Protein AF-A0A6J8DLS7-F1 (afdb_monomer_lite)

Foldseek 3Di:
DVVVVVVVVLCCCQPDDPPVDDNPDDDDDDPDDDPVCLQAWDWDQDPVRDIDTGDPDLVVVVVVLVVCCVVDVVRHPVNVVVDPSDPDDVVQAPPVGHGDDPDVVVVVVVVVVVDDDPPDDPDDDPVPDDDDDDPVVVVVPDDPVVDDDD

Organism: Mytilus coruscus (NCBI:txid42192)

Radius of gyration: 29.39 Å; chains: 1; bounding box: 60×73×67 Å

Sequence (150 aa):
MKEKICAENLLRVRFLLDQSGSFYSPITKSKLKTFEHMNAKTTLKCKSGEIITGHINPEIVFRRALVLANSRDDVTIESILSLPLGPIPVSLFHEDGTMRKCCKSDLVKQFENEVSPVLSLPDFDPSLTTYIRDGMAIVQCMDAKKHKTF

Secondary structure (DSSP, 8-state):
-HHHHHHHHHHHHHHSS---S-TTSPPPPP----GGGGGPPEEEE-TTS-EEEE---HHHHHHHHHHHHHH-TT--HHHHHHS--SSS-TTTB-TTS-B----HHHHHHHHHHH----SSPPP--TTT------HHHHHHHS-GGG----

Structure (mmCIF, N/CA/C/O backbone):
data_AF-A0A6J8DLS7-F1
#
_entry.id   AF-A0A6J8DLS7-F1
#
loop_
_atom_site.group_PDB
_atom_site.id
_atom_site.type_symbol
_atom_site.label_atom_id
_atom_site.label_alt_id
_atom_site.label_comp_id
_atom_site.label_asym_id
_atom_site.label_entity_id
_atom_site.label_seq_id
_atom_site.pdbx_PDB_ins_code
_atom_site.Cartn_x
_atom_site.Cartn_y
_atom_site.Cartn_z
_atom_site.occupancy
_atom_site.B_iso_or_equiv
_atom_site.auth_seq_id
_atom_site.auth_comp_id
_atom_site.auth_asym_id
_atom_site.auth_atom_id
_atom_site.pdbx_PDB_model_num
ATOM 1 N N . MET A 1 1 ? 18.066 6.450 -0.470 1.00 47.53 1 MET A N 1
ATOM 2 C CA . MET A 1 1 ? 18.706 6.674 -1.795 1.00 47.53 1 MET A CA 1
ATOM 3 C C . MET A 1 1 ? 18.780 8.157 -2.196 1.00 47.53 1 MET A C 1
ATOM 5 O O . MET A 1 1 ? 19.829 8.578 -2.658 1.00 47.53 1 MET A O 1
ATOM 9 N N . LYS A 1 2 ? 17.731 8.975 -1.982 1.00 49.38 2 LYS A N 1
ATOM 10 C CA . LYS A 1 2 ? 17.712 10.411 -2.355 1.00 49.38 2 LYS A CA 1
ATOM 11 C C . LYS A 1 2 ? 18.735 11.297 -1.621 1.00 49.38 2 LYS A C 1
ATOM 13 O O . LYS A 1 2 ? 19.237 12.245 -2.210 1.00 49.38 2 LYS A O 1
ATOM 18 N N . GLU A 1 3 ? 19.070 10.983 -0.371 1.00 56.22 3 GLU A N 1
ATOM 19 C CA . GLU A 1 3 ? 20.020 11.782 0.423 1.00 56.22 3 GLU A CA 1
ATOM 20 C C . GLU A 1 3 ? 21.459 11.691 -0.095 1.00 56.22 3 GLU A C 1
ATOM 22 O O . GLU A 1 3 ? 22.114 12.721 -0.236 1.00 56.22 3 GLU A O 1
ATOM 27 N N . LYS A 1 4 ? 21.920 10.489 -0.477 1.00 60.09 4 LYS A N 1
ATOM 28 C CA . LYS A 1 4 ? 23.243 10.304 -1.101 1.00 60.09 4 LYS A CA 1
ATOM 29 C C . LYS A 1 4 ? 23.378 11.106 -2.396 1.00 60.09 4 LYS A C 1
ATOM 31 O O . LYS A 1 4 ? 24.368 11.799 -2.582 1.00 60.09 4 LYS A O 1
ATOM 36 N N . ILE A 1 5 ? 22.340 11.086 -3.234 1.00 65.81 5 ILE A N 1
ATOM 37 C CA . ILE A 1 5 ? 22.302 11.842 -4.495 1.00 65.81 5 ILE A CA 1
ATOM 38 C C . ILE A 1 5 ? 22.386 13.354 -4.228 1.00 65.81 5 ILE A C 1
ATOM 40 O O . ILE A 1 5 ? 23.057 14.081 -4.954 1.00 65.81 5 ILE A O 1
ATOM 44 N N . CYS A 1 6 ? 21.738 13.842 -3.167 1.00 60.75 6 CYS A N 1
ATOM 45 C CA . CYS A 1 6 ? 21.777 15.258 -2.807 1.00 60.75 6 CYS A CA 1
ATOM 46 C C . CYS A 1 6 ? 23.168 15.698 -2.318 1.00 60.75 6 CYS A C 1
ATOM 48 O O . CYS A 1 6 ? 23.633 16.771 -2.701 1.00 60.75 6 CYS A O 1
ATOM 50 N N . ALA A 1 7 ? 23.832 14.872 -1.503 1.00 67.81 7 ALA A N 1
ATOM 51 C CA . ALA A 1 7 ? 25.176 15.150 -0.999 1.00 67.81 7 ALA A CA 1
ATOM 52 C C . ALA A 1 7 ? 26.229 15.127 -2.120 1.00 67.81 7 ALA A C 1
ATOM 54 O O . ALA A 1 7 ? 27.049 16.039 -2.217 1.00 67.81 7 ALA A O 1
ATOM 55 N N . GLU A 1 8 ? 26.165 14.138 -3.016 1.00 71.69 8 GLU A N 1
ATOM 56 C CA . GLU A 1 8 ? 27.080 14.042 -4.160 1.00 71.69 8 GLU A CA 1
ATOM 57 C C . GLU A 1 8 ? 26.890 15.190 -5.160 1.00 71.69 8 GLU A C 1
ATOM 59 O O . GLU A 1 8 ? 27.873 15.739 -5.661 1.00 71.69 8 GLU A O 1
ATOM 64 N N . ASN A 1 9 ? 25.648 15.622 -5.401 1.00 70.44 9 ASN A N 1
ATOM 65 C CA . ASN A 1 9 ? 25.370 16.780 -6.254 1.00 70.44 9 ASN A CA 1
ATOM 66 C C . ASN A 1 9 ? 25.910 18.088 -5.658 1.00 70.44 9 ASN A C 1
ATOM 68 O O . ASN A 1 9 ? 26.419 18.926 -6.399 1.00 70.44 9 ASN A O 1
ATOM 72 N N . LEU A 1 10 ? 25.837 18.269 -4.335 1.00 68.19 10 LEU A N 1
ATOM 73 C CA . LEU A 1 10 ? 26.391 19.452 -3.670 1.00 68.19 10 LEU A CA 1
ATOM 74 C C . LEU A 1 10 ? 27.917 19.495 -3.805 1.00 68.19 10 LEU A C 1
ATOM 76 O O . LEU A 1 10 ? 28.469 20.538 -4.157 1.00 68.19 10 LEU A O 1
ATOM 80 N N . LEU A 1 11 ? 28.586 18.360 -3.579 1.00 73.06 11 LEU A N 1
ATOM 81 C CA . LEU A 1 11 ? 30.038 18.247 -3.730 1.00 73.06 11 LEU A CA 1
ATOM 82 C C . LEU A 1 11 ? 30.482 18.483 -5.179 1.00 73.06 11 LEU A C 1
ATOM 84 O O . LEU A 1 11 ? 31.446 19.210 -5.399 1.00 73.06 11 LEU A O 1
ATOM 88 N N . ARG A 1 12 ? 29.754 17.953 -6.171 1.00 71.00 12 ARG A N 1
ATOM 89 C CA . ARG A 1 12 ? 30.041 18.221 -7.590 1.00 71.00 12 ARG A CA 1
ATOM 90 C C . ARG A 1 12 ? 29.875 19.697 -7.949 1.00 71.00 12 ARG A C 1
ATOM 92 O O . ARG A 1 12 ? 30.808 20.299 -8.450 1.00 71.00 12 ARG A O 1
ATOM 99 N N . VAL A 1 13 ? 28.733 20.307 -7.633 1.00 67.31 13 VAL A N 1
ATOM 100 C CA . VAL A 1 13 ? 28.439 21.695 -8.042 1.00 67.31 13 VAL A CA 1
ATOM 101 C C . VAL A 1 13 ? 29.331 22.728 -7.338 1.00 67.31 13 VAL A C 1
ATOM 103 O O . VAL A 1 13 ? 29.569 23.799 -7.889 1.00 67.31 13 VAL A O 1
ATOM 106 N N . ARG A 1 14 ? 29.801 22.455 -6.111 1.00 68.44 14 ARG A N 1
ATOM 107 C CA . ARG A 1 14 ? 30.555 23.441 -5.309 1.00 68.44 14 ARG A CA 1
ATOM 108 C C . ARG A 1 14 ? 32.048 23.187 -5.207 1.00 68.44 14 ARG A C 1
ATOM 110 O O . ARG A 1 14 ? 32.785 24.154 -5.048 1.00 68.44 14 ARG A O 1
ATOM 117 N N . PHE A 1 15 ? 32.480 21.929 -5.241 1.00 66.94 15 PHE A N 1
ATOM 118 C CA . PHE A 1 15 ? 33.861 21.567 -4.928 1.00 66.94 15 PHE A CA 1
ATOM 119 C C . PHE A 1 15 ? 34.613 20.903 -6.084 1.00 66.94 15 PHE A C 1
ATOM 121 O O . PHE A 1 15 ? 35.841 20.901 -6.036 1.00 66.94 15 PHE A O 1
ATOM 128 N N . LEU A 1 16 ? 33.948 20.359 -7.117 1.00 63.50 16 LEU A N 1
ATOM 129 C CA . LEU A 1 16 ? 34.642 19.592 -8.159 1.00 63.50 16 LEU A CA 1
ATOM 130 C C . LEU A 1 16 ? 34.205 19.916 -9.602 1.00 63.50 16 LEU A C 1
ATOM 132 O O . LEU A 1 16 ? 33.106 19.593 -10.038 1.00 63.50 16 LEU A O 1
ATOM 136 N N . LEU A 1 17 ? 35.187 20.429 -10.352 1.00 57.31 17 LEU A N 1
ATOM 137 C CA . LEU A 1 17 ? 35.362 20.463 -11.815 1.00 57.31 17 LEU A CA 1
ATOM 138 C C . LEU A 1 17 ? 34.414 21.319 -12.671 1.00 57.31 17 LEU A C 1
ATOM 140 O O . LEU A 1 17 ? 34.913 21.965 -13.589 1.00 57.31 17 LEU A O 1
ATOM 144 N N . ASP A 1 18 ? 33.123 21.431 -12.368 1.00 57.34 18 ASP A N 1
ATOM 145 C CA . ASP A 1 18 ? 32.240 22.339 -13.115 1.00 57.34 18 ASP A CA 1
ATOM 146 C C . ASP A 1 18 ? 32.173 23.699 -12.407 1.00 57.34 18 ASP A C 1
ATOM 148 O O . ASP A 1 18 ? 31.326 23.924 -11.543 1.00 57.34 18 ASP A O 1
ATOM 152 N N . GLN A 1 19 ? 33.048 24.642 -12.780 1.00 58.81 19 GLN A N 1
ATOM 153 C CA . GLN A 1 19 ? 33.017 26.052 -12.335 1.00 58.81 19 GLN A CA 1
ATOM 154 C C . GLN A 1 19 ? 31.771 26.823 -12.843 1.00 58.81 19 GLN A C 1
ATOM 156 O O . GLN A 1 19 ? 31.849 27.996 -13.199 1.00 58.81 19 GLN A O 1
ATOM 161 N N . SER A 1 20 ? 30.597 26.191 -12.906 1.00 58.06 20 SER A N 1
ATOM 162 C CA . SER A 1 20 ? 29.372 26.811 -13.426 1.00 58.06 20 SER A CA 1
ATOM 163 C C . SER A 1 20 ? 28.670 27.738 -12.421 1.00 58.06 20 SER A C 1
ATOM 165 O O . SER A 1 20 ? 27.690 28.390 -12.775 1.00 58.06 20 SER A O 1
ATOM 167 N N . GLY A 1 21 ? 29.170 27.866 -11.182 1.00 63.28 21 GLY A N 1
ATOM 168 C CA . GLY A 1 21 ? 28.592 28.762 -10.178 1.00 63.28 21 GLY A CA 1
ATOM 169 C C . GLY A 1 21 ? 29.566 29.213 -9.087 1.00 63.28 21 GLY A C 1
ATOM 170 O O . GLY A 1 21 ? 30.502 28.508 -8.724 1.00 63.28 21 GLY A O 1
ATOM 171 N N . SER A 1 22 ? 29.327 30.407 -8.530 1.00 67.38 22 SER A N 1
ATOM 172 C CA . SER A 1 22 ? 30.085 30.928 -7.383 1.00 67.38 22 SER A CA 1
ATOM 173 C C . SER A 1 22 ? 29.870 30.057 -6.143 1.00 67.38 22 SER A C 1
ATOM 175 O O . SER A 1 22 ? 28.727 29.732 -5.802 1.00 67.38 22 SER A O 1
ATOM 177 N N . PHE A 1 23 ? 30.951 29.758 -5.416 1.00 70.06 23 PHE A N 1
ATOM 178 C CA . PHE A 1 23 ? 30.914 29.035 -4.140 1.00 70.06 23 PHE A CA 1
ATOM 179 C C . PHE A 1 23 ? 30.001 29.694 -3.095 1.00 70.06 23 PHE A C 1
ATOM 181 O O . PHE A 1 23 ? 29.471 29.007 -2.226 1.00 70.06 23 PHE A O 1
ATOM 188 N N . TYR A 1 24 ? 29.745 30.997 -3.211 1.00 75.06 24 TYR A N 1
ATOM 189 C CA . TYR A 1 24 ? 28.889 31.755 -2.295 1.00 75.06 24 TYR A CA 1
ATOM 190 C C . TYR A 1 24 ? 27.444 31.901 -2.775 1.00 75.06 24 TYR A C 1
ATOM 192 O O . TYR A 1 24 ? 26.636 32.551 -2.116 1.00 75.06 24 TYR A O 1
ATOM 200 N N . SER A 1 25 ? 27.084 31.312 -3.919 1.00 74.62 25 SER A N 1
ATOM 201 C CA . SER A 1 25 ? 25.705 31.387 -4.404 1.00 74.62 25 SER A CA 1
ATOM 202 C C . SER A 1 25 ? 24.735 30.704 -3.421 1.00 74.62 25 SER A C 1
ATOM 204 O O . SER A 1 25 ? 25.110 29.718 -2.778 1.00 74.62 25 SER A O 1
ATOM 206 N N . PRO A 1 26 ? 23.488 31.173 -3.274 1.00 71.19 26 PRO A N 1
ATOM 207 C CA . PRO A 1 26 ? 22.516 30.533 -2.392 1.00 71.19 26 PRO A CA 1
ATOM 208 C C . PRO A 1 26 ? 22.241 29.087 -2.827 1.00 71.19 26 PRO A C 1
ATOM 210 O O . PRO A 1 26 ? 22.072 28.811 -4.014 1.00 71.19 26 PRO A O 1
ATOM 213 N N . ILE A 1 27 ? 22.191 28.152 -1.878 1.00 74.25 27 ILE A N 1
ATOM 214 C CA . ILE A 1 27 ? 21.769 26.774 -2.156 1.00 74.25 27 ILE A CA 1
ATOM 215 C C . ILE A 1 27 ? 20.242 26.745 -2.144 1.00 74.25 27 ILE A C 1
ATOM 217 O O . ILE A 1 27 ? 19.612 27.149 -1.163 1.00 74.25 27 ILE A O 1
ATOM 221 N N . THR A 1 28 ? 19.635 26.260 -3.227 1.00 74.00 28 THR A N 1
ATOM 222 C CA . THR A 1 28 ? 18.185 26.069 -3.294 1.00 74.00 28 THR A CA 1
ATOM 223 C C . THR A 1 28 ? 17.757 25.120 -2.182 1.00 74.00 28 THR A C 1
ATOM 225 O O . THR A 1 28 ? 18.195 23.970 -2.140 1.00 74.00 28 THR A O 1
ATOM 228 N N . LYS A 1 29 ? 16.904 25.598 -1.268 1.00 71.06 29 LYS A N 1
ATOM 229 C CA . LYS A 1 29 ? 16.402 24.785 -0.155 1.00 71.06 29 LYS A CA 1
ATOM 230 C C . LYS A 1 29 ? 15.746 23.524 -0.713 1.00 71.06 29 LYS A C 1
ATOM 232 O O . LYS A 1 29 ? 14.831 23.610 -1.537 1.00 71.06 29 LYS A O 1
ATOM 237 N N . SER A 1 30 ? 16.194 22.355 -0.264 1.00 65.81 30 SER A N 1
ATOM 238 C CA . SER A 1 30 ? 15.473 21.126 -0.562 1.00 65.81 30 SER A CA 1
ATOM 239 C C . SER A 1 30 ? 14.117 21.199 0.144 1.00 65.81 30 SER A C 1
ATOM 241 O O . SER A 1 30 ? 14.016 21.618 1.297 1.00 65.81 30 SER A O 1
ATOM 243 N N . LYS A 1 31 ? 13.040 20.838 -0.560 1.00 70.06 31 LYS A N 1
ATOM 244 C CA . LYS A 1 31 ? 11.676 20.795 -0.003 1.00 70.06 31 LYS A CA 1
ATOM 245 C C . LYS A 1 31 ? 11.501 19.569 0.906 1.00 70.06 31 LYS A C 1
ATOM 247 O O . LYS A 1 31 ? 10.569 18.786 0.724 1.00 70.06 31 LYS A O 1
ATOM 252 N N . LEU A 1 32 ? 12.451 19.341 1.811 1.00 70.00 32 LEU A N 1
ATOM 253 C CA . LEU A 1 32 ? 12.394 18.248 2.770 1.00 70.00 32 LEU A CA 1
ATOM 254 C C . LEU A 1 32 ? 11.334 18.575 3.815 1.00 70.00 32 LEU A C 1
ATOM 256 O O . LEU A 1 32 ? 11.301 19.671 4.371 1.00 70.00 32 LEU A O 1
ATOM 260 N N . LYS A 1 33 ? 10.456 17.606 4.064 1.00 68.62 33 LYS A N 1
ATOM 261 C CA . LYS A 1 33 ? 9.472 17.703 5.135 1.00 68.62 33 LYS A CA 1
ATOM 262 C C . LYS A 1 33 ? 10.214 17.579 6.468 1.00 68.62 33 LYS A C 1
ATOM 264 O O . LYS A 1 33 ? 10.803 16.541 6.745 1.00 68.62 33 LYS A O 1
ATOM 269 N N . THR A 1 34 ? 10.217 18.645 7.256 1.00 77.94 34 THR A N 1
ATOM 270 C CA . THR A 1 34 ? 10.691 18.664 8.650 1.00 77.94 34 THR A CA 1
ATOM 271 C C . THR A 1 34 ? 9.634 18.092 9.607 1.00 77.94 34 THR A C 1
ATOM 273 O O . THR A 1 34 ? 8.491 17.856 9.211 1.00 77.94 34 THR A O 1
ATOM 276 N N . PHE A 1 35 ? 9.985 17.917 10.887 1.00 67.06 35 PHE A N 1
ATOM 277 C CA . PHE A 1 35 ? 9.040 17.517 11.944 1.00 67.06 35 PHE A CA 1
ATOM 278 C C . PHE A 1 35 ? 7.826 18.451 12.065 1.00 67.06 35 PHE A C 1
ATOM 280 O O . PHE A 1 35 ? 6.739 18.008 12.422 1.00 67.06 35 PHE A O 1
ATOM 287 N N . GLU A 1 36 ? 7.965 19.721 11.685 1.00 67.81 36 GLU A N 1
ATOM 288 C CA . GLU A 1 36 ? 6.853 20.674 11.618 1.00 67.81 36 GLU A CA 1
ATOM 289 C C . GLU A 1 36 ? 5.761 20.215 10.635 1.00 67.81 36 GLU A C 1
ATOM 291 O O . GLU A 1 36 ? 4.567 20.367 10.894 1.00 67.81 36 GLU A O 1
ATOM 296 N N . HIS A 1 37 ? 6.149 19.543 9.547 1.00 70.38 37 HIS A N 1
ATOM 297 C CA . HIS A 1 37 ? 5.212 19.001 8.566 1.00 70.38 37 HIS A CA 1
ATOM 298 C C . HIS A 1 37 ? 4.463 17.752 9.052 1.00 70.38 37 HIS A C 1
ATOM 300 O O . HIS A 1 37 ? 3.483 17.372 8.411 1.00 70.38 37 HIS A O 1
ATOM 306 N N . MET A 1 38 ? 4.861 17.120 10.165 1.00 64.88 38 MET A N 1
ATOM 307 C CA . MET A 1 38 ? 4.055 16.054 10.786 1.00 64.88 38 MET A CA 1
ATOM 308 C C . MET A 1 38 ? 2.765 16.607 11.402 1.00 64.88 38 MET A C 1
ATOM 310 O O . MET A 1 38 ? 1.757 15.911 11.466 1.00 64.88 38 MET A O 1
ATOM 314 N N . ASN A 1 39 ? 2.775 17.886 11.777 1.00 67.81 39 ASN A N 1
ATOM 315 C CA . ASN A 1 39 ? 1.613 18.616 12.269 1.00 67.81 39 ASN A CA 1
ATOM 316 C C . ASN A 1 39 ? 0.880 19.359 11.138 1.00 67.81 39 ASN A C 1
ATOM 318 O O . ASN A 1 39 ? 0.083 20.260 11.395 1.00 67.81 39 ASN A O 1
ATOM 322 N N . ALA A 1 40 ? 1.125 19.014 9.872 1.00 71.50 40 ALA A N 1
ATOM 323 C CA . ALA A 1 40 ? 0.415 19.644 8.770 1.00 71.50 40 ALA A CA 1
ATOM 324 C C . ALA A 1 40 ? -1.079 19.288 8.827 1.00 71.50 40 ALA A C 1
ATOM 326 O O . ALA A 1 40 ? -1.473 18.119 8.844 1.00 71.50 40 ALA A O 1
ATOM 327 N N . LYS A 1 41 ? -1.928 20.317 8.842 1.00 77.25 41 LYS A N 1
ATOM 328 C CA . LYS A 1 41 ? -3.378 20.137 8.765 1.00 77.25 41 LYS A CA 1
ATOM 329 C C . LYS A 1 41 ? -3.745 19.658 7.364 1.00 77.25 41 LYS A C 1
ATOM 331 O O . LYS A 1 41 ? -3.272 20.203 6.370 1.00 77.25 41 LYS A O 1
ATOM 336 N N . THR A 1 42 ? -4.596 18.643 7.293 1.00 77.56 42 THR A N 1
ATOM 337 C CA . THR A 1 42 ? -5.145 18.156 6.030 1.00 77.56 42 THR A CA 1
ATOM 338 C C . THR A 1 42 ? -6.412 18.933 5.707 1.00 77.56 42 THR A C 1
ATOM 340 O O . THR A 1 42 ? -7.306 19.071 6.546 1.00 77.56 42 THR A O 1
ATOM 343 N N . THR A 1 43 ? -6.471 19.445 4.485 1.00 78.62 43 THR A N 1
ATOM 344 C CA . THR A 1 43 ? -7.621 20.165 3.946 1.00 78.62 43 THR A CA 1
ATOM 345 C C . THR A 1 43 ? -8.504 19.179 3.186 1.00 78.62 43 THR A C 1
ATOM 347 O O . THR A 1 43 ? -8.079 18.614 2.180 1.00 78.62 43 THR A O 1
ATOM 350 N N . LEU A 1 44 ? -9.728 18.963 3.660 1.00 74.94 44 LEU A N 1
ATOM 351 C CA . LEU A 1 44 ? -10.721 18.100 3.028 1.00 74.94 44 LEU A CA 1
ATOM 352 C C . LEU A 1 44 ? -11.827 18.958 2.416 1.00 74.94 44 LEU A C 1
ATOM 354 O O . LEU A 1 44 ? -12.389 19.822 3.086 1.00 74.94 44 LEU A O 1
ATOM 358 N N . LYS A 1 45 ? -12.154 18.705 1.147 1.00 80.94 45 LYS A N 1
ATOM 359 C CA . LYS A 1 45 ? -13.344 19.277 0.510 1.00 80.94 45 LYS A CA 1
ATOM 360 C C . LYS A 1 45 ? -14.523 18.340 0.731 1.00 80.94 45 LYS A C 1
ATOM 362 O O . LYS A 1 45 ? -14.499 17.195 0.279 1.00 80.94 45 LYS A O 1
ATOM 367 N N . CYS A 1 46 ? -15.545 18.823 1.421 1.00 74.38 46 CYS A N 1
ATOM 368 C CA . CYS A 1 46 ? -16.801 18.111 1.588 1.00 74.38 46 CYS A CA 1
ATOM 369 C C . CYS A 1 46 ? -17.651 18.210 0.317 1.00 74.38 46 CYS A C 1
ATOM 371 O O . CYS A 1 46 ? -17.508 19.135 -0.483 1.00 74.38 46 CYS A O 1
ATOM 373 N N . LYS A 1 47 ? -18.585 17.267 0.146 1.00 74.62 47 LYS A N 1
ATOM 374 C CA . LYS A 1 47 ? -19.550 17.287 -0.968 1.00 74.62 47 LYS A CA 1
ATOM 375 C C . LYS A 1 47 ? -20.447 18.537 -0.950 1.00 74.62 47 LYS A C 1
ATOM 377 O O . LYS A 1 47 ? -20.926 18.935 -2.001 1.00 74.62 47 LYS A O 1
ATOM 382 N N . SER A 1 48 ? -20.622 19.164 0.218 1.00 79.88 48 SER A N 1
ATOM 383 C CA . SER A 1 48 ? -21.319 20.445 0.409 1.00 79.88 48 SER A CA 1
ATOM 384 C C . SER A 1 48 ? -20.536 21.666 -0.099 1.00 79.88 48 SER A C 1
ATOM 386 O O . SER A 1 48 ? -21.058 22.774 -0.066 1.00 79.88 48 SER A O 1
ATOM 388 N N . GLY A 1 49 ? -19.287 21.495 -0.549 1.00 80.81 49 GLY A N 1
ATOM 389 C CA . GLY A 1 49 ? -18.399 22.595 -0.938 1.00 80.81 49 GLY A CA 1
ATOM 390 C C . GLY A 1 49 ? -17.633 23.222 0.231 1.00 80.81 49 GLY A C 1
ATOM 391 O O . GLY A 1 49 ? -16.686 23.974 0.002 1.00 80.81 49 GLY A O 1
ATOM 392 N N . GLU A 1 50 ? -17.976 22.873 1.473 1.00 84.56 50 GLU A N 1
ATOM 393 C CA . GLU A 1 50 ? -17.242 23.315 2.657 1.00 84.56 50 GLU A CA 1
ATOM 394 C C . GLU A 1 50 ? -15.847 22.690 2.718 1.00 84.56 50 GLU A C 1
ATOM 396 O O . GLU A 1 50 ? -15.636 21.513 2.405 1.00 84.56 50 GLU A O 1
ATOM 401 N N . ILE A 1 51 ? -14.878 23.503 3.134 1.00 81.06 51 ILE A N 1
ATOM 402 C CA . ILE A 1 51 ? -13.486 23.096 3.275 1.00 81.06 51 ILE A CA 1
ATOM 403 C C . ILE A 1 51 ? -13.188 22.914 4.760 1.00 81.06 51 ILE A C 1
ATOM 405 O O . ILE A 1 51 ? -13.046 23.886 5.500 1.00 81.06 51 ILE A O 1
ATOM 409 N N . ILE A 1 52 ? -13.051 21.662 5.194 1.00 79.44 52 ILE A N 1
ATOM 410 C CA . ILE A 1 52 ? -12.695 21.331 6.573 1.00 79.44 52 ILE A CA 1
ATOM 411 C C . ILE A 1 52 ? -11.182 21.168 6.653 1.00 79.44 52 ILE A C 1
ATOM 413 O O . ILE A 1 52 ? -10.591 20.349 5.951 1.00 79.44 52 ILE A O 1
ATOM 417 N N . THR A 1 53 ? -10.548 21.940 7.531 1.00 78.06 53 THR A N 1
ATOM 418 C CA . THR A 1 53 ? -9.104 21.855 7.768 1.00 78.06 53 THR A CA 1
ATOM 419 C C . THR A 1 53 ? -8.860 21.304 9.165 1.00 78.06 53 THR A C 1
ATOM 421 O O . THR A 1 53 ? -9.261 21.916 10.153 1.00 78.06 53 THR A O 1
ATOM 424 N N . GLY A 1 54 ? -8.206 20.147 9.266 1.00 74.62 54 GLY A N 1
ATOM 425 C CA . GLY A 1 54 ? -8.003 19.473 10.549 1.00 74.62 54 GLY A CA 1
ATOM 426 C C . GLY A 1 54 ? -6.752 18.607 10.585 1.00 74.62 54 GLY A C 1
ATOM 427 O O . GLY A 1 54 ? -6.193 18.243 9.553 1.00 74.62 54 GLY A O 1
ATOM 428 N N . HIS A 1 55 ? -6.303 18.272 11.791 1.00 70.25 55 HIS A N 1
ATOM 429 C CA . HIS A 1 55 ? -5.254 17.273 11.966 1.00 70.25 55 HIS A CA 1
ATOM 430 C C . HIS A 1 55 ? -5.847 15.883 11.754 1.00 70.25 55 HIS A C 1
ATOM 432 O O . HIS A 1 55 ? -6.695 15.438 12.526 1.00 70.25 55 HIS A O 1
ATOM 438 N N . ILE A 1 56 ? -5.387 15.197 10.711 1.00 71.69 56 ILE A N 1
ATOM 439 C CA . ILE A 1 56 ? -5.663 13.776 10.505 1.00 71.69 56 ILE A CA 1
ATOM 440 C C . ILE A 1 56 ? -4.428 13.028 11.001 1.00 71.69 56 ILE A C 1
ATOM 442 O O . ILE A 1 56 ? -3.508 12.741 10.245 1.00 71.69 56 ILE A O 1
ATOM 44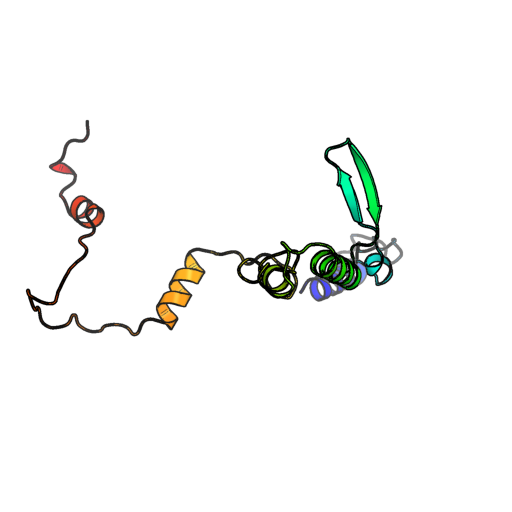6 N N . ASN A 1 57 ? -4.384 12.798 12.312 1.00 72.00 57 ASN A N 1
ATOM 447 C CA . ASN A 1 57 ? -3.413 11.906 12.942 1.00 72.00 57 ASN A CA 1
ATOM 448 C C . ASN A 1 57 ? -4.083 10.525 13.115 1.00 72.00 57 ASN A C 1
ATOM 450 O O . ASN A 1 57 ? -5.256 10.500 13.508 1.00 72.00 57 ASN A O 1
ATOM 454 N N . PRO A 1 58 ? -3.381 9.402 12.857 1.00 70.81 58 PRO A N 1
ATOM 455 C CA . PRO A 1 58 ? -3.846 8.048 13.172 1.00 70.81 58 PRO A CA 1
ATOM 456 C C . PRO A 1 58 ? -4.552 7.912 14.527 1.00 70.81 58 PRO A C 1
ATOM 458 O O . PRO A 1 58 ? -5.603 7.284 14.610 1.00 70.81 58 PRO A O 1
ATOM 461 N N . GLU A 1 59 ? -4.046 8.569 15.572 1.00 75.50 59 GLU A N 1
ATOM 462 C CA . GLU A 1 59 ? -4.645 8.536 16.908 1.00 75.50 59 GLU A CA 1
ATOM 463 C C . GLU A 1 59 ? -6.051 9.162 16.942 1.00 75.50 59 GLU A C 1
ATOM 465 O O . GLU A 1 59 ? -6.974 8.623 17.551 1.00 75.50 59 GLU A O 1
ATOM 470 N N . ILE A 1 60 ? -6.245 10.289 16.249 1.00 79.25 60 ILE A N 1
ATOM 471 C CA . ILE A 1 60 ? -7.543 10.976 16.163 1.00 79.25 60 ILE A CA 1
ATOM 472 C C . ILE A 1 60 ? -8.535 10.128 15.363 1.00 79.25 60 ILE A C 1
ATOM 474 O O . ILE A 1 60 ? -9.709 10.045 15.727 1.00 79.25 60 ILE A O 1
ATOM 478 N N . VAL A 1 61 ? -8.073 9.491 14.285 1.00 79.31 61 VAL A N 1
ATOM 479 C CA . VAL A 1 61 ? -8.894 8.584 13.469 1.00 79.31 61 VAL A CA 1
ATOM 480 C C . VAL A 1 61 ? -9.320 7.374 14.297 1.00 79.31 61 VAL A C 1
ATOM 482 O O . VAL A 1 61 ? -10.507 7.056 14.333 1.00 79.31 61 VAL A O 1
ATOM 485 N N . PHE A 1 62 ? -8.388 6.770 15.034 1.00 81.19 62 PHE A N 1
ATOM 486 C CA . PHE A 1 62 ? -8.669 5.639 15.911 1.00 81.19 62 PHE A CA 1
ATOM 487 C C . PHE A 1 62 ? -9.665 6.005 17.017 1.00 81.19 62 PHE A C 1
ATOM 489 O O . PHE A 1 62 ? -10.669 5.318 17.183 1.00 81.19 62 PHE A O 1
ATOM 496 N N . ARG A 1 63 ? -9.479 7.141 17.709 1.00 83.88 63 ARG A N 1
ATOM 497 C CA . ARG A 1 63 ? -10.448 7.619 18.714 1.00 83.88 63 ARG A CA 1
ATOM 498 C C . ARG A 1 63 ? -11.846 7.815 18.129 1.00 83.88 63 ARG A C 1
ATOM 500 O O . ARG A 1 63 ? -12.825 7.437 18.763 1.00 83.88 63 ARG A O 1
ATOM 507 N N . ARG A 1 64 ? -11.964 8.386 16.926 1.00 83.81 64 ARG A N 1
ATOM 508 C CA . ARG A 1 64 ? -13.265 8.543 16.249 1.00 83.81 64 ARG A CA 1
ATOM 509 C C . ARG A 1 64 ? -13.896 7.198 15.906 1.00 83.81 64 ARG A C 1
ATOM 511 O O . ARG A 1 64 ? -15.106 7.055 16.044 1.00 83.81 64 ARG A O 1
ATOM 518 N N . ALA A 1 65 ? -13.087 6.226 15.500 1.00 82.94 65 ALA A N 1
ATOM 519 C CA . ALA A 1 65 ? -13.544 4.872 15.229 1.00 82.94 65 ALA A CA 1
ATOM 520 C C . ALA A 1 65 ? -14.077 4.186 16.504 1.00 82.94 65 ALA A C 1
ATOM 522 O O . ALA A 1 65 ? -15.156 3.601 16.469 1.00 82.94 65 ALA A O 1
ATOM 523 N N . LEU A 1 66 ? -13.400 4.357 17.649 1.00 87.50 66 LEU A N 1
ATOM 524 C CA . LEU A 1 66 ? -13.889 3.886 18.954 1.00 87.50 66 LEU A CA 1
ATOM 525 C C . LEU A 1 66 ? -15.222 4.537 19.345 1.00 87.50 66 LEU A C 1
ATOM 527 O O . LEU A 1 66 ? -16.138 3.857 19.797 1.00 87.50 66 LEU A O 1
ATOM 531 N N . VAL A 1 67 ? -15.344 5.857 19.163 1.00 88.88 67 VAL A N 1
ATOM 532 C CA . VAL A 1 67 ? -16.593 6.579 19.452 1.00 88.88 67 VAL A CA 1
ATOM 533 C C . VAL A 1 67 ? -17.732 6.056 18.580 1.00 88.88 67 VAL A C 1
ATOM 535 O O . VAL A 1 67 ? -18.825 5.840 19.094 1.00 88.88 67 VAL A O 1
ATOM 538 N N . LEU A 1 68 ? -17.485 5.813 17.290 1.00 84.69 68 LEU A N 1
ATOM 539 C CA . LEU A 1 68 ? -18.483 5.239 16.388 1.00 84.69 68 LEU A CA 1
ATOM 540 C C . LEU A 1 68 ? -18.923 3.848 16.844 1.00 84.69 68 LEU A C 1
ATOM 542 O O . LEU A 1 68 ? -20.123 3.630 16.944 1.00 84.69 68 LEU A O 1
ATOM 546 N N . ALA A 1 69 ? -17.986 2.962 17.189 1.00 86.38 69 ALA A N 1
ATOM 547 C CA . ALA A 1 69 ? -18.317 1.619 17.663 1.00 86.38 69 ALA A CA 1
ATOM 548 C C . ALA A 1 69 ? -19.121 1.610 18.975 1.00 86.38 69 ALA A C 1
ATOM 550 O O . ALA A 1 69 ? -19.926 0.718 19.200 1.00 86.38 69 ALA A O 1
ATOM 551 N N . ASN A 1 70 ? -18.921 2.611 19.838 1.00 87.62 70 ASN A N 1
ATOM 552 C CA . ASN A 1 70 ? -19.682 2.749 21.084 1.00 87.62 70 ASN A CA 1
ATOM 553 C C . ASN A 1 70 ? -21.040 3.444 20.905 1.00 87.62 70 ASN A C 1
ATOM 555 O O . ASN A 1 70 ? -21.903 3.311 21.765 1.00 87.62 70 ASN A O 1
ATOM 559 N N . SER A 1 71 ? -21.210 4.245 19.850 1.00 90.12 71 SER A N 1
ATOM 560 C CA . SER A 1 71 ? -22.420 5.060 19.648 1.00 90.12 71 SER A CA 1
ATOM 561 C C . SER A 1 71 ? -23.401 4.439 18.655 1.00 90.12 71 SER A C 1
ATOM 563 O O . SER A 1 71 ? -24.529 4.911 18.538 1.00 90.12 71 SER A O 1
ATOM 565 N N . ARG A 1 72 ? -22.953 3.452 17.877 1.00 87.88 72 ARG A N 1
ATOM 566 C CA . ARG A 1 72 ? -23.713 2.822 16.803 1.00 87.88 72 ARG A CA 1
ATOM 567 C C . ARG A 1 72 ? -23.692 1.313 16.969 1.00 87.88 72 ARG A C 1
ATOM 569 O O . ARG A 1 72 ? -22.646 0.694 16.813 1.00 87.88 72 ARG A O 1
ATOM 576 N N . ASP A 1 73 ? -24.867 0.734 17.178 1.00 86.69 73 ASP A N 1
ATOM 577 C CA . ASP A 1 73 ? -25.027 -0.714 17.344 1.00 86.69 73 ASP A CA 1
ATOM 578 C C . ASP A 1 73 ? -24.701 -1.499 16.058 1.00 86.69 73 ASP A C 1
ATOM 580 O O . ASP A 1 73 ? -24.403 -2.690 16.110 1.00 86.69 73 ASP A O 1
ATOM 584 N N . ASP A 1 74 ? -24.727 -0.836 14.895 1.00 88.31 74 ASP A N 1
ATOM 585 C CA . ASP A 1 74 ? -24.420 -1.430 13.590 1.00 88.31 74 ASP A CA 1
ATOM 586 C C . ASP A 1 74 ? -22.921 -1.429 13.234 1.00 88.31 74 ASP A C 1
ATOM 588 O O . ASP A 1 74 ? -22.542 -1.913 12.167 1.00 88.31 74 ASP A O 1
ATOM 592 N N . VAL A 1 75 ? -22.056 -0.899 14.106 1.00 82.50 75 VAL A N 1
ATOM 593 C CA . VAL A 1 75 ? -20.612 -0.787 13.863 1.00 82.50 75 VAL A CA 1
ATOM 594 C C . VAL A 1 75 ? -19.837 -1.459 14.994 1.00 82.50 75 VAL A C 1
ATOM 596 O O . VAL A 1 75 ? -19.748 -0.935 16.097 1.00 82.50 75 VAL A O 1
ATOM 599 N N . THR A 1 76 ? -19.198 -2.598 14.723 1.00 85.06 76 THR A N 1
ATOM 600 C CA . THR A 1 76 ? -18.350 -3.284 15.715 1.00 85.06 76 THR A CA 1
ATOM 601 C C . THR A 1 76 ? -16.879 -2.894 15.567 1.00 85.06 76 THR A C 1
ATOM 603 O O . THR A 1 76 ? -16.404 -2.625 14.462 1.00 85.06 76 THR A O 1
ATOM 606 N N . ILE A 1 77 ? -16.113 -2.915 16.665 1.00 81.69 77 ILE A N 1
ATOM 607 C CA . ILE A 1 77 ? -14.648 -2.733 16.627 1.00 81.69 77 ILE A CA 1
ATOM 608 C C . ILE A 1 77 ? -13.995 -3.720 15.656 1.00 81.69 77 ILE A C 1
ATOM 610 O O . ILE A 1 77 ? -13.127 -3.335 14.880 1.00 81.69 77 ILE A O 1
ATOM 614 N N . GLU A 1 78 ? -14.440 -4.975 15.666 1.00 84.06 78 GLU A N 1
ATOM 615 C CA . GLU A 1 78 ? -13.943 -6.012 14.763 1.00 84.06 78 GLU A CA 1
ATOM 616 C C . GLU A 1 78 ? -14.138 -5.622 13.292 1.00 84.06 78 GLU A C 1
ATOM 618 O O . GLU A 1 78 ? -13.194 -5.691 12.506 1.00 84.06 78 GLU A O 1
ATOM 623 N N . SER A 1 79 ? -15.316 -5.096 12.934 1.00 82.56 79 SER A N 1
ATOM 624 C CA . SER A 1 79 ? -15.584 -4.610 11.576 1.00 82.56 79 SER A CA 1
ATOM 625 C C . SER A 1 79 ? -14.666 -3.447 11.180 1.00 82.56 79 SER A C 1
ATOM 627 O O . SER A 1 79 ? -14.117 -3.443 10.080 1.00 82.56 79 SER A O 1
ATOM 629 N N . ILE A 1 80 ? -14.411 -2.504 12.089 1.00 76.56 80 ILE A N 1
ATOM 630 C CA . ILE A 1 80 ? -13.508 -1.367 11.858 1.00 76.56 80 ILE A CA 1
ATOM 631 C C . ILE A 1 80 ? -12.067 -1.841 11.644 1.00 76.56 80 ILE A C 1
ATOM 633 O O . ILE A 1 80 ? -11.397 -1.357 10.735 1.00 76.56 80 ILE A O 1
ATOM 637 N N . LEU A 1 81 ? -11.586 -2.766 12.479 1.00 77.69 81 LEU A N 1
ATOM 638 C CA . LEU A 1 81 ? -10.217 -3.285 12.417 1.00 77.69 81 LEU A CA 1
ATOM 639 C C . LEU A 1 81 ? -9.998 -4.247 11.239 1.00 77.69 81 LEU A C 1
ATOM 641 O O . LEU A 1 81 ? -8.859 -4.436 10.819 1.00 77.69 81 LEU A O 1
ATOM 645 N N . SER A 1 82 ? -11.070 -4.832 10.693 1.00 76.94 82 SER A N 1
ATOM 646 C CA . SER A 1 82 ? -11.017 -5.647 9.471 1.00 76.94 82 SER A CA 1
ATOM 647 C C . SER A 1 82 ? -10.793 -4.816 8.201 1.00 76.94 82 SER A C 1
ATOM 649 O O . SER A 1 82 ? -10.331 -5.337 7.184 1.00 76.94 82 SER A O 1
ATOM 651 N N . LEU A 1 83 ? -11.097 -3.515 8.251 1.00 70.56 83 LEU A N 1
ATOM 652 C CA . LEU A 1 83 ? -10.860 -2.590 7.152 1.00 70.56 83 LEU A CA 1
ATOM 653 C C . LEU A 1 83 ? -9.411 -2.085 7.202 1.00 70.56 83 LEU A C 1
ATOM 655 O O . LEU A 1 83 ? -8.870 -1.855 8.284 1.00 70.56 83 LEU A O 1
ATOM 659 N N . PRO A 1 84 ? -8.756 -1.866 6.049 1.00 59.72 84 PRO A N 1
ATOM 660 C CA . PRO A 1 84 ? -7.400 -1.336 6.030 1.00 59.72 84 PRO A CA 1
ATOM 661 C C . PRO A 1 84 ? -7.370 0.061 6.673 1.00 59.72 84 PRO A C 1
ATOM 663 O O . PRO A 1 84 ? -7.834 1.038 6.093 1.00 59.72 84 PRO A O 1
ATOM 666 N N . LEU A 1 85 ? -6.810 0.146 7.885 1.00 60.84 85 LEU A N 1
ATOM 667 C CA . LEU A 1 85 ? -6.653 1.388 8.660 1.00 60.84 85 LEU A CA 1
ATOM 668 C C . LEU A 1 85 ? -5.527 2.289 8.129 1.00 60.84 85 LEU A C 1
ATOM 670 O O . LEU A 1 85 ? -5.397 3.444 8.535 1.00 60.84 85 LEU A O 1
ATOM 674 N N . GLY A 1 86 ? -4.689 1.757 7.239 1.00 59.56 86 GLY A N 1
ATOM 675 C CA . GLY A 1 86 ? -3.682 2.533 6.530 1.00 59.56 86 GLY A CA 1
ATOM 676 C C . GLY A 1 86 ? -4.318 3.335 5.391 1.00 59.56 86 GLY A C 1
ATOM 677 O O . GLY A 1 86 ? -5.257 2.855 4.758 1.00 59.56 86 GLY A O 1
ATOM 678 N N . PRO A 1 87 ? -3.784 4.520 5.044 1.00 58.62 87 PRO A N 1
ATOM 679 C CA . PRO A 1 87 ? -4.243 5.268 3.873 1.00 58.62 87 PRO A CA 1
ATOM 680 C C . PRO A 1 87 ? -4.084 4.479 2.567 1.00 58.62 87 PRO A C 1
ATOM 682 O O . PRO A 1 87 ? -4.604 4.902 1.535 1.00 58.62 87 PRO A O 1
ATOM 685 N N . ILE A 1 88 ? -3.330 3.372 2.587 1.00 58.38 88 ILE A N 1
ATOM 686 C CA . ILE A 1 88 ? -3.039 2.575 1.410 1.00 58.38 88 ILE A CA 1
ATOM 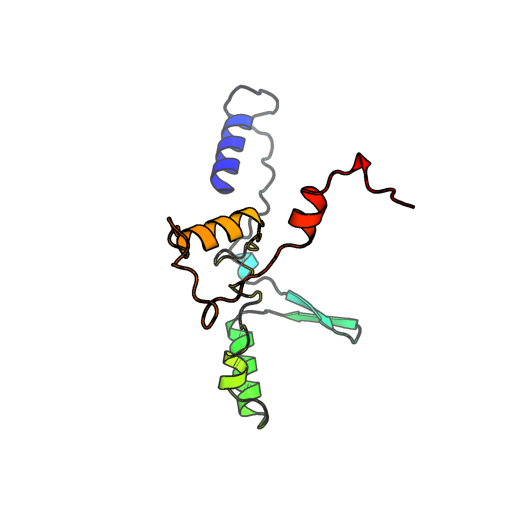687 C C . ILE A 1 88 ? -2.798 1.099 1.764 1.00 58.38 88 ILE A C 1
ATOM 689 O O . ILE A 1 88 ? -2.142 0.821 2.768 1.00 58.38 88 ILE A O 1
ATOM 693 N N . PRO A 1 89 ? -3.316 0.140 0.971 1.00 65.88 89 PRO A N 1
ATOM 694 C CA . PRO A 1 89 ? -3.129 -1.284 1.232 1.00 65.88 89 PRO A CA 1
ATOM 695 C C . PRO A 1 89 ? -1.652 -1.680 1.160 1.00 65.88 89 PRO A C 1
ATOM 697 O O . PRO A 1 89 ? -0.974 -1.357 0.184 1.00 65.88 89 PRO A O 1
ATOM 700 N N . VAL A 1 90 ? -1.175 -2.468 2.127 1.00 66.12 90 VAL A N 1
ATOM 701 C CA . VAL A 1 90 ? 0.190 -3.044 2.118 1.00 66.12 90 VAL A CA 1
ATOM 702 C C . VAL A 1 90 ? 0.438 -3.989 0.934 1.00 66.12 90 VAL A C 1
ATOM 704 O O . VAL A 1 90 ? 1.579 -4.236 0.549 1.00 66.12 90 VAL A O 1
ATOM 707 N N . SER A 1 91 ? -0.629 -4.483 0.299 1.00 67.50 91 SER A N 1
ATOM 708 C CA . SER A 1 91 ? -0.555 -5.225 -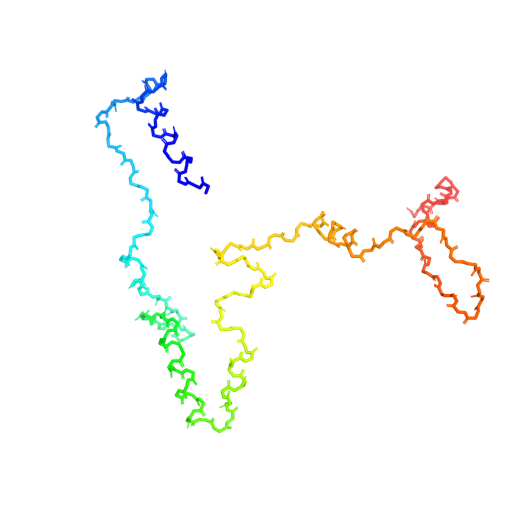0.963 1.00 67.50 91 SER A CA 1
ATOM 709 C C . SER A 1 91 ? -0.142 -4.346 -2.149 1.00 67.50 91 SER A C 1
ATOM 711 O O . SER A 1 91 ? 0.448 -4.839 -3.106 1.00 67.50 91 SER A O 1
ATOM 713 N N . LEU A 1 92 ? -0.418 -3.042 -2.083 1.00 65.44 92 LEU A N 1
ATOM 714 C CA . LEU A 1 92 ? -0.167 -2.075 -3.151 1.00 65.44 92 LEU A CA 1
ATOM 715 C C . LEU A 1 92 ? 0.990 -1.125 -2.831 1.00 65.44 92 LEU A C 1
ATOM 717 O O . LEU A 1 92 ? 1.454 -0.425 -3.727 1.00 65.44 92 LEU A O 1
ATOM 721 N N . PHE A 1 93 ? 1.451 -1.071 -1.581 1.00 73.69 93 PHE A N 1
ATOM 722 C CA . PHE A 1 93 ? 2.461 -0.122 -1.115 1.00 73.69 93 PHE A CA 1
ATOM 723 C C . PHE A 1 93 ? 3.510 -0.805 -0.231 1.00 73.69 93 PHE A C 1
ATOM 725 O O . PHE A 1 93 ? 3.257 -1.814 0.425 1.00 73.69 93 PHE A O 1
ATOM 732 N N . HIS A 1 94 ? 4.733 -0.300 -0.284 1.00 74.56 94 HIS A N 1
ATOM 733 C CA . HIS A 1 94 ? 5.812 -0.660 0.624 1.00 74.56 94 HIS A CA 1
ATOM 734 C C . HIS A 1 94 ? 5.615 0.055 1.975 1.00 74.56 94 HIS A C 1
ATOM 736 O O . HIS A 1 94 ? 4.927 1.073 2.044 1.00 74.56 94 HIS A O 1
ATOM 742 N N . GLU A 1 95 ? 6.249 -0.449 3.040 1.00 74.31 95 GLU A N 1
ATOM 743 C CA . GLU A 1 95 ? 6.203 0.144 4.395 1.00 74.31 95 GLU A CA 1
ATOM 744 C C . GLU A 1 95 ? 6.717 1.600 4.436 1.00 74.31 95 GLU A C 1
ATOM 746 O O . GLU A 1 95 ? 6.363 2.375 5.319 1.00 74.31 95 GLU A O 1
ATOM 751 N N . ASP A 1 96 ? 7.525 2.005 3.451 1.00 77.06 96 ASP A N 1
ATOM 752 C CA . ASP A 1 96 ? 8.014 3.380 3.279 1.00 77.06 96 ASP A CA 1
ATOM 753 C C . ASP A 1 96 ? 7.014 4.312 2.555 1.00 77.06 96 ASP A C 1
ATOM 755 O O . ASP A 1 96 ? 7.314 5.483 2.299 1.00 77.06 96 ASP A O 1
ATOM 759 N N . GLY A 1 97 ? 5.827 3.800 2.211 1.00 68.56 97 GLY A N 1
ATOM 760 C CA . GLY A 1 97 ? 4.752 4.524 1.534 1.00 68.56 97 GLY A CA 1
ATOM 761 C C . GLY A 1 97 ? 4.905 4.634 0.014 1.00 68.56 97 GLY A C 1
ATOM 762 O O . GLY A 1 97 ? 4.107 5.323 -0.627 1.00 68.56 97 GLY A O 1
ATOM 763 N N . THR A 1 98 ? 5.901 3.985 -0.597 1.00 75.12 98 THR A N 1
ATOM 764 C CA . THR A 1 98 ? 6.021 3.929 -2.063 1.00 75.12 98 THR A CA 1
ATOM 765 C C . THR A 1 98 ? 5.086 2.875 -2.661 1.00 75.12 98 THR A C 1
ATOM 767 O O . THR A 1 98 ? 4.870 1.820 -2.078 1.00 75.12 98 THR A O 1
ATOM 770 N N . MET A 1 99 ? 4.492 3.144 -3.830 1.00 77.81 99 MET A N 1
ATOM 771 C CA . MET A 1 99 ? 3.598 2.184 -4.492 1.00 77.81 99 MET A CA 1
ATOM 772 C C . MET A 1 99 ? 4.408 1.002 -5.042 1.00 77.81 99 MET A C 1
ATOM 774 O O . MET A 1 99 ? 5.348 1.204 -5.816 1.00 77.81 99 MET A O 1
ATOM 778 N N . ARG A 1 100 ? 4.018 -0.226 -4.688 1.00 77.00 100 ARG A N 1
ATOM 779 C CA . ARG A 1 100 ? 4.534 -1.460 -5.285 1.00 77.00 100 ARG A CA 1
ATOM 780 C C . ARG A 1 100 ? 4.139 -1.471 -6.759 1.00 77.00 100 ARG A C 1
ATOM 782 O O . ARG A 1 100 ? 2.968 -1.619 -7.103 1.00 77.00 100 ARG A O 1
ATOM 789 N N . LYS A 1 101 ? 5.113 -1.308 -7.652 1.00 77.25 101 LYS A N 1
ATOM 790 C CA . LYS A 1 101 ? 4.887 -1.540 -9.081 1.00 77.25 101 LYS A CA 1
ATOM 791 C C . LYS A 1 101 ? 4.837 -3.046 -9.317 1.00 77.25 101 LYS A C 1
ATOM 793 O O . LYS A 1 101 ? 5.847 -3.717 -9.163 1.00 77.25 101 LYS A O 1
ATOM 798 N N . CYS A 1 102 ? 3.681 -3.567 -9.715 1.00 67.50 102 CYS A N 1
ATOM 799 C CA . CYS A 1 102 ? 3.585 -4.930 -10.235 1.00 67.50 102 CYS A CA 1
ATOM 800 C C . CYS A 1 102 ? 4.056 -4.952 -11.692 1.00 67.50 102 CYS A C 1
ATOM 802 O O . CYS A 1 102 ? 3.252 -4.872 -12.622 1.00 67.50 102 CYS A O 1
ATOM 804 N N . CYS A 1 103 ? 5.367 -5.032 -11.909 1.00 76.88 103 CYS A N 1
ATOM 805 C CA . CYS A 1 103 ? 5.885 -5.355 -13.231 1.00 76.88 103 CYS A CA 1
ATOM 806 C C . CYS A 1 103 ? 5.585 -6.831 -13.523 1.00 76.88 103 CYS A C 1
ATOM 808 O O . CYS A 1 103 ? 5.830 -7.697 -12.686 1.00 76.88 103 CYS A O 1
ATOM 810 N N . LYS A 1 104 ? 5.087 -7.145 -14.726 1.00 75.75 104 LYS A N 1
ATOM 811 C CA . LYS A 1 104 ? 4.778 -8.529 -15.138 1.00 75.75 104 LYS A CA 1
ATOM 812 C C . LYS A 1 104 ? 5.978 -9.479 -14.962 1.00 75.75 104 LYS A C 1
ATOM 814 O O . LYS A 1 104 ? 5.789 -10.653 -14.670 1.00 75.75 104 LYS A O 1
ATOM 819 N N . SER A 1 105 ? 7.200 -8.956 -15.085 1.00 78.88 105 SER A N 1
ATOM 820 C CA . SER A 1 105 ? 8.452 -9.678 -14.834 1.00 78.88 105 SER A CA 1
ATOM 821 C C . SER A 1 105 ? 8.609 -10.171 -13.396 1.00 78.88 105 SER A C 1
ATOM 823 O O . SER A 1 105 ? 9.239 -11.198 -13.176 1.00 78.88 105 SER A O 1
ATOM 825 N N . ASP A 1 106 ? 8.063 -9.450 -12.419 1.00 77.75 106 ASP A N 1
ATOM 826 C CA . ASP A 1 106 ? 8.220 -9.795 -11.005 1.00 77.75 106 ASP A CA 1
ATOM 827 C C . ASP A 1 106 ? 7.257 -10.914 -10.606 1.00 77.75 106 ASP A C 1
ATOM 829 O O . ASP A 1 106 ? 7.613 -11.759 -9.793 1.00 77.75 106 ASP A O 1
ATOM 833 N N . LEU A 1 107 ? 6.084 -10.983 -11.246 1.00 77.44 107 LEU A N 1
ATOM 834 C CA . LEU A 1 107 ? 5.144 -12.091 -11.070 1.00 77.44 107 LEU A CA 1
ATOM 835 C C . LEU A 1 107 ? 5.743 -13.424 -11.542 1.00 77.44 107 LEU A C 1
ATOM 837 O O . LEU A 1 107 ? 5.606 -14.428 -10.853 1.00 77.44 107 LEU A O 1
ATOM 841 N N . VAL A 1 108 ? 6.436 -13.427 -12.686 1.00 80.06 108 VAL A N 1
ATOM 842 C CA . VAL A 1 108 ? 7.108 -14.632 -13.208 1.00 80.06 108 VAL A CA 1
ATOM 843 C C . VAL A 1 108 ? 8.161 -15.130 -12.221 1.00 80.06 108 VAL A C 1
ATOM 845 O O . VAL A 1 108 ? 8.144 -16.302 -11.870 1.00 80.06 108 VAL A O 1
ATOM 848 N N . LYS A 1 109 ? 8.997 -14.232 -11.687 1.00 81.25 109 LYS A N 1
ATOM 849 C CA . LYS A 1 109 ? 10.009 -14.588 -10.678 1.00 81.25 109 LYS A CA 1
ATOM 850 C C . LYS A 1 109 ? 9.398 -15.158 -9.400 1.00 81.25 109 LYS A C 1
ATOM 852 O O . LYS A 1 109 ? 9.970 -16.052 -8.793 1.00 81.25 109 LYS A O 1
ATOM 857 N N . GLN A 1 110 ? 8.249 -14.632 -8.972 1.00 81.44 110 GLN A N 1
ATOM 858 C CA . GLN A 1 110 ? 7.541 -15.175 -7.812 1.00 81.44 110 GLN A CA 1
ATOM 859 C C . GLN A 1 110 ? 6.987 -16.575 -8.099 1.00 81.44 110 GLN A C 1
ATOM 861 O O . GLN A 1 110 ? 7.128 -17.452 -7.258 1.00 81.44 110 GLN A O 1
ATOM 866 N N . PHE A 1 111 ? 6.438 -16.823 -9.294 1.00 80.44 111 PHE A N 1
ATOM 867 C CA . PHE A 1 111 ? 6.029 -18.178 -9.679 1.00 80.44 111 PHE A CA 1
ATOM 868 C C . PHE A 1 111 ? 7.209 -19.148 -9.768 1.00 80.44 111 PHE A C 1
ATOM 870 O O . PHE A 1 111 ? 7.080 -20.284 -9.332 1.00 80.44 111 PHE A O 1
ATOM 877 N N . GLU A 1 112 ? 8.360 -18.708 -10.274 1.00 83.50 112 GLU A N 1
ATOM 878 C CA . GLU A 1 112 ? 9.578 -19.527 -10.327 1.00 83.50 112 GLU A CA 1
ATOM 879 C C . GLU A 1 112 ? 10.094 -19.918 -8.933 1.00 83.50 112 GLU A C 1
ATOM 881 O O . GLU A 1 112 ? 10.660 -20.995 -8.780 1.00 83.50 112 GLU A O 1
ATOM 886 N N . ASN A 1 113 ? 9.881 -19.084 -7.909 1.00 83.06 113 ASN A N 1
ATOM 887 C CA . ASN A 1 113 ? 10.263 -19.412 -6.531 1.00 83.06 113 ASN A CA 1
ATOM 888 C C . ASN A 1 113 ? 9.341 -20.459 -5.886 1.00 83.06 113 ASN A C 1
ATOM 890 O O . ASN A 1 113 ? 9.785 -21.219 -5.029 1.00 83.06 113 ASN A O 1
ATOM 894 N N . GLU A 1 114 ? 8.063 -20.475 -6.270 1.00 82.19 114 GLU A N 1
ATOM 895 C CA . GLU A 1 114 ? 7.029 -21.340 -5.681 1.00 82.19 114 GLU A CA 1
ATOM 896 C C . GLU A 1 114 ? 6.850 -22.662 -6.447 1.00 82.19 114 GLU A C 1
ATOM 898 O O . GLU A 1 114 ? 6.266 -23.615 -5.933 1.00 82.19 114 GLU A O 1
ATOM 903 N N . VAL A 1 115 ? 7.341 -22.740 -7.687 1.00 78.56 115 VAL A N 1
ATOM 904 C CA . VAL A 1 115 ? 7.199 -23.914 -8.553 1.00 78.56 115 VAL A CA 1
ATOM 905 C C . VAL A 1 115 ? 8.538 -24.630 -8.680 1.00 78.56 115 VAL A C 1
ATOM 907 O O . VAL A 1 115 ? 9.502 -24.099 -9.225 1.00 78.56 115 VAL A O 1
ATOM 910 N N . SER A 1 116 ? 8.589 -25.888 -8.243 1.00 76.06 116 SER A N 1
ATOM 911 C CA . SER A 1 116 ? 9.699 -26.770 -8.591 1.00 76.06 116 SER A CA 1
ATOM 912 C C . SER A 1 116 ? 9.616 -27.150 -10.078 1.00 76.06 116 SER A C 1
ATOM 914 O O . SER A 1 116 ? 8.532 -27.473 -10.574 1.00 76.06 116 SER A O 1
ATOM 916 N N . PRO A 1 117 ? 10.734 -27.118 -10.828 1.00 68.94 117 PRO A N 1
ATOM 917 C CA . PRO A 1 117 ? 10.721 -27.498 -12.232 1.00 68.94 117 PRO A CA 1
ATOM 918 C C . PRO A 1 117 ? 10.320 -28.968 -12.363 1.00 68.94 117 PRO A C 1
ATOM 920 O O . PRO A 1 117 ? 11.014 -29.871 -11.893 1.00 68.94 117 PRO A O 1
ATOM 923 N N . VAL A 1 118 ? 9.190 -29.208 -13.025 1.00 71.44 118 VAL A N 1
ATOM 924 C CA . VAL A 1 118 ? 8.750 -30.553 -13.395 1.00 71.44 118 VAL A CA 1
ATOM 925 C C . VAL A 1 118 ? 9.623 -31.015 -14.564 1.00 71.44 118 VAL A C 1
ATOM 927 O O . VAL A 1 118 ? 9.416 -30.610 -15.705 1.00 71.44 118 VAL A O 1
ATOM 930 N N . LEU A 1 119 ? 10.642 -31.826 -14.264 1.00 71.31 119 LEU A N 1
ATOM 931 C CA . LEU A 1 119 ? 11.622 -32.324 -15.244 1.00 71.31 119 LEU A CA 1
ATOM 932 C C . LEU A 1 119 ? 11.01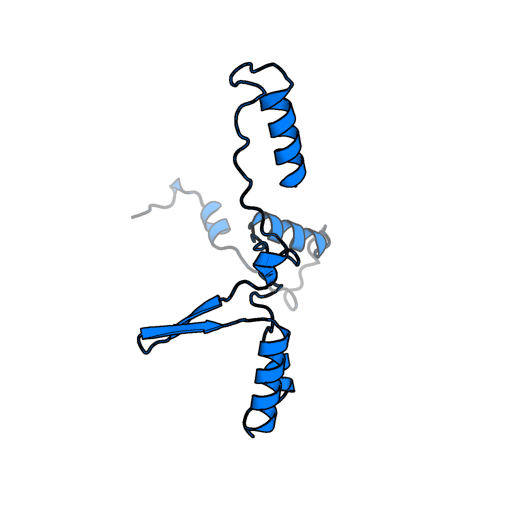8 -33.297 -16.268 1.00 71.31 119 LEU A C 1
ATOM 934 O O . LEU A 1 119 ? 11.564 -33.470 -17.355 1.00 71.31 119 LEU A O 1
ATOM 938 N N . SER A 1 120 ? 9.894 -33.924 -15.931 1.00 73.25 120 SER A N 1
ATOM 939 C CA . SER A 1 120 ? 9.167 -34.834 -16.807 1.00 73.25 120 SER A CA 1
ATOM 940 C C . SER A 1 120 ? 7.686 -34.795 -16.471 1.00 73.25 120 SER A C 1
ATOM 942 O O . SER A 1 120 ? 7.314 -34.812 -15.296 1.00 73.25 120 SER A O 1
ATOM 944 N N . LEU A 1 121 ? 6.843 -34.762 -17.501 1.00 70.25 121 LEU A N 1
ATOM 945 C CA . LEU A 1 121 ? 5.406 -34.926 -17.316 1.00 70.25 121 LEU A CA 1
ATOM 946 C C . LEU A 1 121 ? 5.141 -36.301 -16.672 1.00 70.25 121 LEU A C 1
ATOM 948 O O . LEU A 1 121 ? 5.820 -37.263 -17.041 1.00 70.25 121 LEU A O 1
ATOM 952 N N . PRO A 1 122 ? 4.204 -36.403 -15.713 1.00 71.19 122 PRO A N 1
ATOM 953 C CA . PRO A 1 122 ? 3.802 -37.694 -15.169 1.00 71.19 122 PRO A CA 1
ATOM 954 C C . PRO A 1 122 ? 3.229 -38.591 -16.274 1.00 71.19 122 PRO A C 1
ATOM 956 O O . PRO A 1 122 ? 2.741 -38.096 -17.296 1.00 71.19 122 PRO A O 1
ATOM 959 N N . ASP A 1 123 ? 3.291 -39.905 -16.054 1.00 77.00 123 ASP A N 1
ATOM 960 C CA . ASP A 1 123 ? 2.731 -40.888 -16.980 1.00 77.00 123 ASP A CA 1
ATOM 961 C C . ASP A 1 123 ? 1.251 -40.594 -17.250 1.00 77.00 123 ASP A C 1
ATOM 963 O O . ASP A 1 123 ? 0.486 -40.219 -16.358 1.00 77.00 123 ASP A O 1
ATOM 967 N N . PHE A 1 124 ? 0.855 -40.731 -18.515 1.00 77.38 124 PHE A N 1
ATOM 968 C CA . PHE A 1 124 ? -0.480 -40.364 -18.966 1.00 77.38 124 PHE A CA 1
ATOM 969 C C . PHE A 1 124 ? -1.544 -41.281 -18.352 1.00 77.38 124 PHE A C 1
ATOM 971 O O . PHE A 1 124 ? -1.663 -42.445 -18.734 1.00 77.38 124 PHE A O 1
ATOM 978 N N . ASP A 1 125 ? -2.362 -40.723 -17.458 1.00 80.44 125 ASP A N 1
ATOM 979 C CA . ASP A 1 125 ? -3.580 -41.359 -16.955 1.00 80.44 125 ASP A CA 1
ATOM 980 C C . ASP A 1 125 ? -4.825 -40.618 -17.485 1.00 80.44 125 ASP A C 1
ATOM 982 O O . ASP A 1 125 ? -5.108 -39.502 -17.034 1.00 80.44 125 ASP A O 1
ATOM 986 N N . PRO A 1 126 ? -5.606 -41.217 -18.407 1.00 77.94 126 PRO A N 1
ATOM 987 C CA . PRO A 1 126 ? -6.838 -40.627 -18.934 1.00 77.94 126 PRO A CA 1
ATOM 988 C C . PRO A 1 126 ? -7.893 -40.289 -17.871 1.00 77.94 126 PRO A C 1
ATOM 990 O O . PRO A 1 126 ? -8.773 -39.473 -18.135 1.00 77.94 126 PRO A O 1
ATOM 993 N N . SER A 1 127 ? -7.844 -40.937 -16.703 1.00 80.38 127 SER A N 1
ATOM 994 C CA . SER A 1 127 ? -8.828 -40.778 -15.627 1.00 80.38 127 SER A CA 1
ATOM 995 C C . SER A 1 127 ? -8.486 -39.659 -14.636 1.00 80.38 127 SER A C 1
ATOM 997 O O . SER A 1 127 ? -9.383 -39.145 -13.969 1.00 80.38 127 SER A O 1
ATOM 999 N N . LEU A 1 128 ? -7.217 -39.240 -14.576 1.00 76.81 128 LEU A N 1
ATOM 1000 C CA . LEU A 1 128 ? -6.717 -38.221 -13.641 1.00 76.81 128 LEU A CA 1
ATOM 1001 C C . LEU A 1 128 ? -6.110 -36.994 -14.335 1.00 76.81 128 LEU A C 1
ATOM 1003 O O . LEU A 1 128 ? -5.843 -35.983 -13.683 1.00 76.81 128 LEU A O 1
ATOM 1007 N N . THR A 1 129 ? -5.909 -37.048 -15.652 1.00 74.19 129 THR A N 1
ATOM 1008 C CA . THR A 1 129 ? -5.201 -35.997 -16.390 1.00 74.19 129 THR A CA 1
ATOM 1009 C C . THR A 1 129 ? -6.168 -35.127 -17.186 1.00 74.19 129 THR A C 1
ATOM 1011 O O . THR A 1 129 ? -6.774 -35.567 -18.160 1.00 74.19 129 THR A O 1
ATOM 1014 N N . THR A 1 130 ? -6.260 -33.847 -16.820 1.00 74.56 130 THR A N 1
ATOM 1015 C CA . THR A 1 130 ? -6.859 -32.796 -17.658 1.00 74.56 130 THR A CA 1
ATOM 1016 C C . THR A 1 130 ? -5.747 -31.906 -18.198 1.00 74.56 130 THR A C 1
ATOM 1018 O O . THR A 1 130 ? -4.889 -31.463 -17.440 1.00 74.56 130 THR A O 1
ATOM 1021 N N . TYR A 1 131 ? -5.758 -31.621 -19.500 1.00 70.56 131 TYR A N 1
ATOM 1022 C CA . TYR A 1 131 ? -4.814 -30.692 -20.119 1.00 70.56 131 TYR A CA 1
ATOM 1023 C C . TYR A 1 131 ? -5.525 -29.420 -20.578 1.00 70.56 131 TYR A C 1
ATOM 1025 O O . TYR A 1 131 ? -6.652 -29.447 -21.075 1.00 70.56 131 TYR A O 1
ATOM 1033 N N . ILE A 1 132 ? -4.823 -28.297 -20.461 1.00 78.00 132 ILE A N 1
ATOM 1034 C CA . ILE A 1 132 ? -5.220 -27.029 -21.067 1.00 78.00 132 ILE A CA 1
ATOM 1035 C C . ILE A 1 132 ? -4.473 -26.926 -22.395 1.00 78.00 132 ILE A C 1
ATOM 1037 O O . ILE A 1 132 ? -3.244 -26.892 -22.423 1.00 78.00 132 ILE A O 1
ATOM 1041 N N . ARG A 1 133 ? -5.212 -26.908 -23.507 1.00 77.81 133 ARG A N 1
ATOM 1042 C CA . ARG A 1 133 ? -4.644 -26.620 -24.829 1.00 77.81 133 ARG A CA 1
ATOM 1043 C C . ARG A 1 133 ? -4.661 -25.115 -25.063 1.00 77.81 133 ARG A C 1
ATOM 1045 O O . ARG A 1 133 ? -5.732 -24.514 -25.082 1.00 77.81 133 ARG A O 1
ATOM 1052 N N . ASP A 1 134 ? -3.494 -24.526 -25.301 1.00 82.56 134 ASP A N 1
ATOM 1053 C CA . ASP A 1 134 ? -3.411 -23.161 -25.815 1.00 82.56 134 ASP A CA 1
ATOM 1054 C C . ASP A 1 134 ? -3.809 -23.152 -27.299 1.00 82.56 134 ASP A C 1
ATOM 1056 O O . ASP A 1 134 ? -3.053 -23.568 -28.180 1.00 82.56 134 ASP A O 1
ATOM 1060 N N . GLY A 1 135 ? -5.029 -22.692 -27.576 1.00 88.56 135 GLY A N 1
ATOM 1061 C CA . GLY A 1 135 ? -5.533 -22.569 -28.941 1.00 88.56 135 GLY A CA 1
ATOM 1062 C C . GLY A 1 135 ? -4.700 -21.614 -29.799 1.00 88.56 135 GLY A C 1
ATOM 1063 O O . GLY A 1 135 ? -4.566 -21.847 -30.998 1.00 88.56 135 GLY A O 1
ATOM 1064 N N . MET A 1 136 ? -4.093 -20.582 -29.204 1.00 81.62 136 MET A N 1
ATOM 1065 C CA . MET A 1 136 ? -3.260 -19.629 -29.938 1.00 81.62 136 MET A CA 1
ATOM 1066 C C . MET A 1 136 ? -1.948 -20.273 -30.381 1.00 81.62 136 MET A C 1
ATOM 1068 O O . MET A 1 136 ? -1.537 -20.082 -31.524 1.00 81.62 136 MET A O 1
ATOM 1072 N N . ALA A 1 137 ? -1.334 -21.096 -29.527 1.00 81.38 137 ALA A N 1
ATOM 1073 C CA . ALA A 1 137 ? -0.164 -21.885 -29.905 1.00 81.38 137 ALA A CA 1
ATOM 1074 C C . ALA A 1 137 ? -0.476 -22.826 -31.082 1.00 81.38 137 ALA A C 1
ATOM 1076 O O . ALA A 1 137 ? 0.299 -22.911 -32.031 1.00 81.38 137 ALA A O 1
ATOM 1077 N N . ILE A 1 138 ? -1.650 -23.471 -31.079 1.00 84.81 138 ILE A N 1
ATOM 1078 C CA . ILE A 1 138 ? -2.093 -24.325 -32.193 1.00 84.81 138 ILE A CA 1
ATOM 1079 C C . ILE A 1 138 ? -2.215 -23.513 -33.488 1.00 84.81 138 ILE A C 1
ATOM 1081 O O . ILE A 1 138 ? -1.702 -23.942 -34.518 1.00 84.81 138 ILE A O 1
ATOM 1085 N N . VAL A 1 139 ? -2.844 -22.335 -33.437 1.00 84.88 139 VAL A N 1
ATOM 1086 C CA . VAL A 1 139 ? -2.980 -21.437 -34.598 1.00 84.88 139 VAL A CA 1
ATOM 1087 C C . VAL A 1 139 ? -1.615 -20.962 -35.105 1.00 84.88 139 VAL A C 1
ATOM 1089 O O . VAL A 1 139 ? -1.403 -20.896 -36.311 1.00 84.88 139 VAL A O 1
ATOM 1092 N N . GLN A 1 140 ? -0.665 -20.677 -34.214 1.00 81.69 140 GLN A N 1
ATOM 1093 C CA . GLN A 1 140 ? 0.696 -20.276 -34.588 1.00 81.69 140 GLN A CA 1
ATOM 1094 C C . GLN A 1 140 ? 1.507 -21.416 -35.217 1.00 81.69 140 GLN A C 1
ATOM 1096 O O . GLN A 1 140 ? 2.365 -21.161 -36.059 1.00 81.69 140 GLN A O 1
ATOM 1101 N N . CYS A 1 141 ? 1.234 -22.667 -3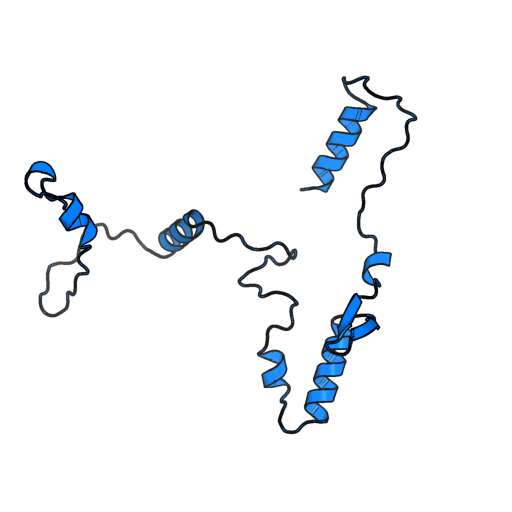4.838 1.00 82.06 141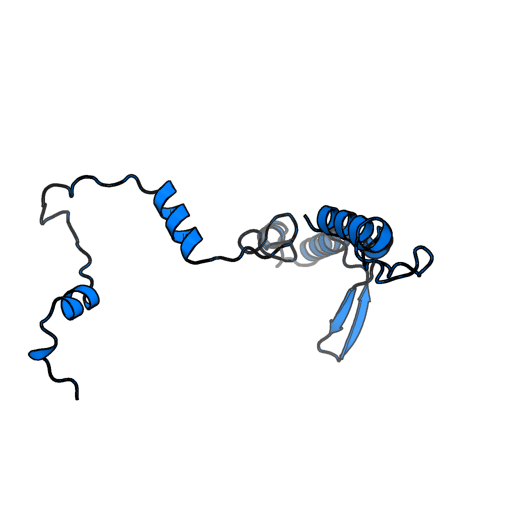 CYS A N 1
ATOM 1102 C CA . CYS A 1 141 ? 1.831 -23.847 -35.464 1.00 82.06 141 CYS A CA 1
ATOM 1103 C C . CYS A 1 141 ? 1.204 -24.200 -36.822 1.00 82.06 141 CYS A C 1
ATOM 1105 O O . CYS A 1 141 ? 1.751 -25.037 -37.543 1.00 82.06 141 CYS A O 1
ATOM 1107 N N . MET A 1 142 ? 0.063 -23.607 -37.181 1.00 84.38 142 MET A N 1
ATOM 1108 C CA . MET A 1 142 ? -0.545 -23.812 -38.492 1.00 84.38 142 MET A CA 1
ATOM 1109 C C . MET A 1 142 ? 0.241 -23.069 -39.575 1.00 84.38 142 MET A C 1
ATOM 1111 O O . MET A 1 142 ? 0.786 -21.986 -39.366 1.00 84.38 142 MET A O 1
ATOM 1115 N N . ASP A 1 143 ? 0.284 -23.649 -40.772 1.00 81.06 143 ASP A N 1
ATOM 1116 C CA . ASP A 1 143 ? 0.925 -23.013 -41.919 1.00 81.06 143 ASP A CA 1
ATOM 1117 C C . ASP A 1 143 ? 0.088 -21.814 -42.374 1.00 81.06 143 ASP A C 1
ATOM 1119 O O . ASP A 1 143 ? -0.921 -21.964 -43.068 1.00 81.06 143 ASP A O 1
ATOM 1123 N N . ALA A 1 144 ? 0.526 -20.614 -41.991 1.00 75.12 144 ALA A N 1
ATOM 1124 C CA . ALA A 1 144 ? -0.150 -19.359 -42.304 1.00 75.12 144 ALA A CA 1
ATOM 1125 C C . ALA A 1 144 ? -0.439 -19.187 -43.807 1.00 75.12 144 ALA A C 1
ATOM 1127 O O . ALA A 1 144 ? -1.413 -18.535 -44.170 1.00 75.12 144 ALA A O 1
ATOM 1128 N N . LYS A 1 145 ? 0.348 -19.809 -44.700 1.00 74.38 145 LYS A N 1
ATOM 1129 C CA . LYS A 1 145 ? 0.131 -19.726 -46.156 1.00 74.38 145 LYS A CA 1
ATOM 1130 C C . LYS A 1 145 ? -1.107 -20.491 -46.626 1.00 74.38 145 LYS A C 1
ATOM 1132 O O . LYS A 1 145 ? -1.636 -20.188 -47.693 1.00 74.38 145 LYS A O 1
ATOM 1137 N N . LYS A 1 146 ? -1.566 -21.485 -45.860 1.00 78.06 146 LYS A N 1
ATOM 1138 C CA . LYS A 1 146 ? -2.751 -22.301 -46.178 1.00 78.06 146 LYS A CA 1
ATOM 1139 C C . LYS A 1 146 ? -4.057 -21.678 -45.691 1.00 78.06 146 LYS A C 1
ATOM 1141 O O . LYS A 1 146 ? -5.127 -22.165 -46.049 1.00 78.06 146 LYS A O 1
ATOM 1146 N N . HIS A 1 147 ? -3.985 -20.606 -44.908 1.00 72.06 147 HIS A N 1
ATOM 1147 C CA . HIS A 1 147 ? -5.144 -19.973 -44.296 1.00 72.06 147 HIS A CA 1
ATOM 1148 C C . HIS A 1 147 ? -5.276 -18.535 -44.806 1.00 72.06 147 HIS A C 1
ATOM 1150 O O . HIS A 1 147 ? -4.427 -17.689 -44.546 1.00 72.06 147 HIS A O 1
ATOM 1156 N N . LYS A 1 148 ? -6.343 -18.248 -45.560 1.00 67.88 148 LYS A N 1
ATOM 1157 C CA . LYS A 1 148 ? -6.686 -16.876 -45.955 1.00 67.88 148 LYS A CA 1
ATOM 1158 C C . LYS A 1 148 ? -7.405 -16.187 -44.800 1.00 67.88 148 LYS A C 1
ATOM 1160 O O . LYS A 1 148 ? -8.456 -16.656 -44.369 1.00 67.88 148 LYS A O 1
ATOM 1165 N N . THR A 1 149 ? -6.858 -15.075 -44.330 1.00 67.75 149 THR A N 1
ATOM 1166 C CA . THR A 1 149 ? -7.635 -14.072 -43.595 1.00 67.75 149 THR A CA 1
ATOM 1167 C C . THR A 1 149 ? -8.505 -13.284 -44.580 1.00 67.75 149 THR A C 1
ATOM 1169 O O . THR A 1 149 ? -8.161 -13.219 -45.762 1.00 67.75 149 THR A O 1
ATOM 1172 N N . PHE A 1 150 ? -9.638 -12.763 -44.095 1.00 63.19 150 PHE A N 1
ATOM 1173 C CA . PHE A 1 150 ? -10.647 -12.026 -44.871 1.00 63.19 150 PHE A CA 1
ATOM 1174 C C . PHE A 1 150 ? -10.068 -10.903 -45.737 1.00 63.19 150 PHE A C 1
ATOM 1176 O O . PHE A 1 150 ? -9.121 -10.230 -45.269 1.00 63.19 150 PHE A O 1
#

pLDDT: mean 74.24, std 8.26, range [47.53, 90.12]